Protein AF-A0A0E3PSA4-F1 (afdb_monomer_lite)

Foldseek 3Di:
DADVVVVCVPPVNVVVLVVCVVVVNVVVVVVVVVVVVVCVVLVQGVVLLQVLLVQLLVQLVVQCPDPDVVSNVCSLVRSLVVQLVVLQVVLVVQCPPPPHHRDPNSSVNSNNSNVVNSVVVVVVVVVVVVVVVVVPVVPDPPD

Sequence (143 aa):
MGDLKHLLKMGLGYPLKNALLANDLSSVVDFLLASLHTVQDASIDPGHVGIYFGLGILLYLVFLSSKNPALVRYSAICAVFIGTAYGILNEIFQTFLPYRTASVADAVSNLIGLVLAQICVIFFVLTLKAIIDKKKRTEGPAD

Secondary structure (DSSP, 8-state):
---HHHHHHSTTHHHHHHHHHTTT-HHHHHHHHHHHHHHHHTT--HHHHHHHHHHHHHHHHHHHT-S-HHHHHTHHHHHHHHHHHHHHHHHHHHTTSTT----HHHHHHHHHHHHHHHHHHHHHHHHHHHHHHHHHHHH----

pLDDT: mean 83.6, std 12.28, range [38.22, 96.81]

Organism: NCBI:txid1434118

Radius of gyration: 20.1 Å; chains: 1; bounding box: 46×37×65 Å

InterPro domains:
  IPR006976 VanZ-LLP1 [PF04892] (49-124)

Structure (mmCIF, N/CA/C/O backbone):
data_AF-A0A0E3PSA4-F1
#
_entry.id   AF-A0A0E3PSA4-F1
#
loop_
_atom_site.group_PDB
_atom_site.id
_atom_site.type_symbol
_atom_site.label_atom_id
_atom_site.label_alt_id
_atom_site.label_comp_id
_atom_site.label_asym_id
_atom_site.label_entity_id
_atom_site.label_seq_id
_atom_site.pdbx_PDB_ins_code
_atom_site.Cartn_x
_atom_site.Cartn_y
_atom_site.Cartn_z
_atom_site.occupancy
_atom_site.B_iso_or_equiv
_atom_site.auth_seq_id
_atom_site.auth_comp_id
_atom_site.auth_asym_id
_atom_site.auth_atom_id
_atom_site.pdbx_PDB_model_num
ATOM 1 N N . MET A 1 1 ? 16.643 6.981 -10.087 1.00 38.22 1 MET A N 1
ATOM 2 C CA . MET A 1 1 ? 15.752 7.015 -8.911 1.00 38.22 1 MET A CA 1
ATOM 3 C C . MET A 1 1 ? 15.117 5.632 -8.820 1.00 38.22 1 MET A C 1
ATOM 5 O O . MET A 1 1 ? 14.445 5.271 -9.770 1.00 38.22 1 MET A O 1
ATOM 9 N N . GLY A 1 2 ? 15.413 4.835 -7.786 1.00 51.09 2 GLY A N 1
ATOM 10 C CA . GLY A 1 2 ? 14.616 3.640 -7.453 1.00 51.09 2 GLY A CA 1
ATOM 11 C C . GLY A 1 2 ? 14.979 2.274 -8.059 1.00 51.09 2 GLY A C 1
ATOM 12 O O . GLY A 1 2 ? 14.094 1.433 -8.128 1.00 51.09 2 GLY A O 1
ATOM 13 N N . ASP A 1 3 ? 16.223 1.996 -8.468 1.00 53.41 3 ASP A N 1
ATOM 14 C CA . ASP A 1 3 ? 16.569 0.629 -8.898 1.00 53.41 3 ASP A CA 1
ATOM 15 C C . ASP A 1 3 ? 16.714 -0.295 -7.672 1.00 53.41 3 ASP A C 1
ATOM 17 O O . ASP A 1 3 ? 17.597 -0.102 -6.831 1.00 53.41 3 ASP A O 1
ATOM 21 N N . LEU A 1 4 ? 15.853 -1.308 -7.555 1.00 53.97 4 LEU A N 1
ATOM 22 C CA . LEU A 1 4 ? 15.885 -2.330 -6.500 1.00 53.97 4 LEU A CA 1
ATOM 23 C C . LEU A 1 4 ? 17.238 -3.065 -6.464 1.00 53.97 4 LEU A C 1
ATOM 25 O O . LEU A 1 4 ? 17.723 -3.459 -5.400 1.00 53.97 4 LEU A O 1
ATOM 29 N N . LYS A 1 5 ? 17.912 -3.134 -7.620 1.00 54.53 5 LYS A N 1
ATOM 30 C CA . LYS A 1 5 ? 19.285 -3.626 -7.768 1.00 54.53 5 LYS A CA 1
ATOM 31 C C . LYS A 1 5 ? 20.282 -2.818 -6.935 1.00 54.53 5 LYS A C 1
ATOM 33 O O . LYS A 1 5 ? 21.248 -3.381 -6.428 1.00 54.53 5 LYS A O 1
ATOM 38 N N . HIS A 1 6 ? 20.039 -1.519 -6.750 1.00 56.88 6 HIS A N 1
ATOM 39 C CA . HIS A 1 6 ? 20.846 -0.634 -5.911 1.00 56.88 6 HIS A CA 1
ATOM 40 C C . HIS A 1 6 ? 20.564 -0.837 -4.416 1.00 56.88 6 HIS A C 1
ATOM 42 O O . HIS A 1 6 ? 21.496 -0.753 -3.625 1.00 56.88 6 HIS A O 1
ATOM 48 N N . LEU A 1 7 ? 19.326 -1.162 -4.015 1.00 53.25 7 LEU A N 1
ATOM 49 C CA . LEU A 1 7 ? 18.986 -1.503 -2.622 1.00 53.25 7 LEU A CA 1
ATOM 50 C C . LEU A 1 7 ? 19.609 -2.835 -2.181 1.00 53.25 7 LEU A C 1
ATOM 52 O O . LEU A 1 7 ? 20.143 -2.924 -1.080 1.00 53.25 7 LEU A O 1
ATOM 56 N N . LEU A 1 8 ? 19.624 -3.838 -3.063 1.00 55.59 8 LEU A N 1
ATOM 57 C CA . LEU A 1 8 ? 20.299 -5.122 -2.827 1.00 55.59 8 LEU A CA 1
ATOM 58 C C . LEU A 1 8 ? 21.828 -4.994 -2.779 1.00 55.59 8 LEU A C 1
ATOM 60 O O . LEU A 1 8 ? 22.489 -5.723 -2.042 1.00 55.59 8 LEU A O 1
ATOM 64 N N . LYS A 1 9 ? 22.387 -4.047 -3.543 1.00 53.44 9 LYS A N 1
ATOM 65 C CA . LYS A 1 9 ? 23.812 -3.684 -3.497 1.00 53.44 9 LYS A CA 1
ATOM 66 C C . LYS A 1 9 ? 24.175 -2.755 -2.338 1.00 53.44 9 LYS A C 1
ATOM 68 O O . LYS A 1 9 ? 25.360 -2.607 -2.049 1.00 53.44 9 LYS A O 1
ATOM 73 N N . MET A 1 10 ? 23.196 -2.104 -1.712 1.00 57.72 10 MET A N 1
ATOM 74 C CA . MET A 1 10 ? 23.428 -1.217 -0.579 1.00 57.72 10 MET A CA 1
ATOM 75 C C . MET A 1 10 ? 23.887 -2.052 0.619 1.00 57.72 10 MET A C 1
ATOM 77 O O . MET A 1 10 ? 23.511 -3.217 0.752 1.00 57.72 10 MET A O 1
ATOM 81 N N . GLY A 1 11 ? 24.705 -1.460 1.492 1.00 59.12 11 GLY A N 1
ATOM 82 C CA . GLY A 1 11 ? 25.459 -2.152 2.548 1.00 59.12 11 GLY A CA 1
ATOM 83 C C . GLY A 1 11 ? 24.662 -3.013 3.539 1.00 59.12 11 GLY A C 1
ATOM 84 O O . GLY A 1 11 ? 25.283 -3.645 4.378 1.00 59.12 11 GLY A O 1
ATOM 85 N N . LEU A 1 12 ? 23.328 -3.075 3.444 1.00 63.66 12 LEU A N 1
ATOM 86 C CA . LEU A 1 12 ? 22.449 -3.933 4.242 1.00 63.66 12 LEU A CA 1
ATOM 87 C C . LEU A 1 12 ? 22.162 -5.307 3.596 1.00 63.66 12 LEU A C 1
ATOM 89 O O . LEU A 1 12 ? 21.936 -6.279 4.314 1.00 63.66 12 LEU A O 1
ATOM 93 N N . GLY A 1 13 ? 22.189 -5.414 2.260 1.00 68.69 13 GLY A N 1
ATOM 94 C CA . GLY A 1 13 ? 21.779 -6.627 1.536 1.00 68.69 13 GLY A CA 1
ATOM 95 C C . GLY A 1 13 ? 22.711 -7.820 1.760 1.00 68.69 13 GLY A C 1
ATOM 96 O O . GLY A 1 13 ? 22.254 -8.929 2.040 1.00 68.69 13 GLY A O 1
ATOM 97 N N . TYR A 1 14 ? 24.026 -7.587 1.712 1.00 72.25 14 TYR A N 1
ATOM 98 C CA . TYR A 1 14 ? 25.027 -8.627 1.972 1.00 72.25 14 TYR A CA 1
ATOM 99 C C . TYR A 1 14 ? 25.051 -9.087 3.439 1.00 72.25 14 TYR A C 1
ATOM 101 O O . TYR A 1 14 ? 25.011 -10.298 3.659 1.00 72.25 14 TYR A O 1
ATOM 109 N N . PRO A 1 15 ? 25.050 -8.193 4.452 1.00 79.19 15 PRO A N 1
ATOM 110 C CA . PRO A 1 15 ? 24.953 -8.610 5.850 1.00 79.19 15 PRO A CA 1
ATOM 111 C C . PRO A 1 15 ? 23.684 -9.396 6.158 1.00 79.19 15 PRO A C 1
ATOM 113 O O . PRO A 1 15 ? 23.758 -10.400 6.858 1.00 79.19 15 PRO A O 1
ATOM 116 N N . LEU A 1 16 ? 22.535 -8.986 5.611 1.00 75.12 16 LEU A N 1
ATOM 117 C CA . LEU A 1 16 ? 21.269 -9.674 5.845 1.00 75.12 16 LEU A CA 1
ATOM 118 C C . LEU A 1 16 ? 21.258 -11.068 5.207 1.00 75.12 16 LEU A C 1
ATOM 120 O O . LEU A 1 16 ? 20.897 -12.038 5.870 1.00 75.12 16 LEU A O 1
ATOM 124 N N . LYS A 1 17 ? 21.717 -11.191 3.953 1.00 76.25 17 LYS A N 1
ATOM 125 C CA . LYS A 1 17 ? 21.876 -12.491 3.284 1.00 76.25 17 LYS A CA 1
ATOM 126 C C . LYS A 1 17 ? 22.802 -13.409 4.083 1.00 76.25 17 LYS A C 1
ATOM 128 O O . LYS A 1 17 ? 22.460 -14.563 4.320 1.00 76.25 17 LYS A O 1
ATOM 133 N N . ASN A 1 18 ? 23.948 -12.894 4.522 1.00 79.62 18 ASN A N 1
ATOM 134 C CA . ASN A 1 18 ? 24.925 -13.675 5.275 1.00 79.62 18 ASN A CA 1
ATOM 135 C C . ASN A 1 18 ? 24.392 -14.080 6.656 1.00 79.62 18 ASN A C 1
ATOM 137 O O . ASN A 1 18 ? 24.608 -15.213 7.067 1.00 79.62 18 ASN A O 1
ATOM 141 N N . ALA A 1 19 ? 23.655 -13.204 7.346 1.00 81.56 19 ALA A N 1
ATOM 142 C CA . ALA A 1 19 ? 23.015 -13.521 8.621 1.00 81.56 19 ALA A CA 1
ATOM 143 C C . ALA A 1 19 ? 21.930 -14.600 8.475 1.00 81.56 19 ALA A C 1
ATOM 145 O O . ALA A 1 19 ? 21.834 -15.487 9.318 1.00 81.56 19 ALA A O 1
ATOM 146 N N . LEU A 1 20 ? 21.134 -14.561 7.403 1.00 78.81 20 LEU A N 1
ATOM 147 C CA . LEU A 1 20 ? 20.114 -15.579 7.131 1.00 78.81 20 LEU A CA 1
ATOM 148 C C . LEU A 1 20 ? 20.744 -16.934 6.782 1.00 78.81 20 LEU A C 1
ATOM 150 O O . LEU A 1 20 ? 20.327 -17.958 7.319 1.00 78.81 20 LEU A O 1
ATOM 154 N N . LEU A 1 21 ? 21.785 -16.945 5.945 1.00 80.88 21 LEU A N 1
ATOM 155 C CA . LEU A 1 21 ? 22.523 -18.168 5.611 1.00 80.88 21 LEU A CA 1
ATOM 156 C C . LEU A 1 21 ? 23.254 -18.757 6.824 1.00 80.88 21 LEU A C 1
ATOM 158 O O . LEU A 1 21 ? 23.285 -19.971 6.976 1.00 80.88 21 LEU A O 1
ATOM 162 N N . ALA A 1 22 ? 23.776 -17.915 7.719 1.00 82.88 22 ALA A N 1
ATOM 163 C CA . ALA A 1 22 ? 24.405 -18.355 8.965 1.00 82.88 22 ALA A CA 1
ATOM 164 C C . ALA A 1 22 ? 23.423 -19.005 9.962 1.00 82.88 22 ALA A C 1
ATOM 166 O O . ALA A 1 22 ? 23.869 -19.632 10.917 1.00 82.88 22 ALA A O 1
ATOM 167 N N . ASN A 1 23 ? 22.110 -18.861 9.751 1.00 84.69 23 ASN A N 1
ATOM 168 C CA . ASN A 1 23 ? 21.055 -19.499 10.546 1.00 84.69 23 ASN A CA 1
ATOM 169 C C . ASN A 1 23 ? 20.360 -20.655 9.789 1.00 84.69 23 ASN A C 1
ATOM 171 O O . ASN A 1 23 ? 19.228 -20.997 10.121 1.00 84.69 23 ASN A O 1
ATOM 175 N N . ASP A 1 24 ? 20.989 -21.217 8.746 1.00 85.50 24 ASP A N 1
ATOM 176 C CA . ASP A 1 24 ? 20.435 -22.280 7.882 1.00 85.50 24 ASP A CA 1
ATOM 177 C C . ASP A 1 24 ? 19.099 -21.926 7.191 1.00 85.50 24 ASP A C 1
ATOM 179 O O . ASP A 1 24 ? 18.362 -22.786 6.705 1.00 85.50 24 ASP A O 1
ATOM 183 N N . LEU A 1 25 ? 18.787 -20.633 7.048 1.00 84.19 25 LEU A N 1
ATOM 184 C CA . LEU A 1 25 ? 17.558 -20.154 6.406 1.00 84.19 25 LEU A CA 1
ATOM 185 C C . LEU A 1 25 ? 17.696 -20.030 4.878 1.00 84.19 25 LEU A C 1
ATOM 187 O O . LEU A 1 25 ? 17.135 -19.111 4.276 1.00 84.19 25 LEU A O 1
ATOM 191 N N . SER A 1 26 ? 18.415 -20.951 4.223 1.00 81.19 26 SER A N 1
ATOM 192 C CA . SER A 1 26 ? 18.633 -20.911 2.763 1.00 81.19 26 SER A CA 1
ATOM 193 C C . SER A 1 26 ? 17.316 -20.861 1.990 1.00 81.19 26 SER A C 1
ATOM 195 O O . SER A 1 26 ? 17.166 -20.048 1.087 1.00 81.19 26 SER A O 1
ATOM 197 N N . SER A 1 27 ? 16.311 -21.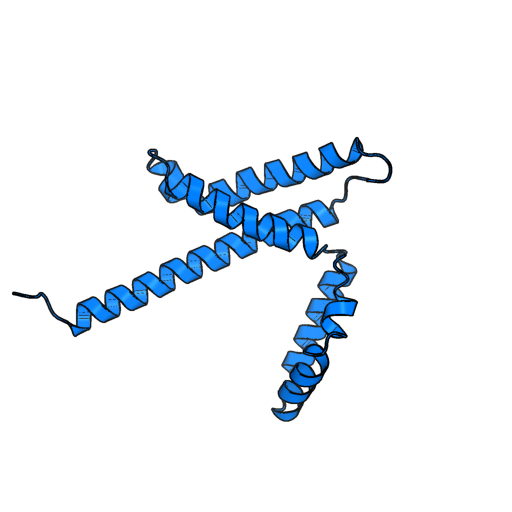634 2.418 1.00 80.75 27 SER A N 1
ATOM 198 C CA . SER A 1 27 ? 14.987 -21.624 1.784 1.00 80.75 27 SER A CA 1
ATOM 199 C C . SER A 1 27 ? 14.294 -20.259 1.865 1.00 80.75 27 SER A C 1
ATOM 201 O O . SER A 1 27 ? 13.552 -19.904 0.952 1.00 80.75 27 SER A O 1
ATOM 203 N N . VAL A 1 28 ? 14.521 -19.489 2.935 1.00 80.88 28 VAL A N 1
ATOM 204 C CA . VAL A 1 28 ? 13.971 -18.132 3.071 1.00 80.88 28 VAL A CA 1
ATOM 205 C C . VAL A 1 28 ? 14.705 -17.183 2.133 1.00 80.88 28 VAL A C 1
ATOM 207 O O . VAL A 1 28 ? 14.073 -16.360 1.480 1.00 80.88 28 VAL A O 1
ATOM 210 N N . VAL A 1 29 ? 16.028 -17.315 2.024 1.00 79.81 29 VAL A N 1
ATOM 211 C CA . VAL A 1 29 ? 16.836 -16.525 1.086 1.00 79.81 29 VAL A CA 1
ATOM 212 C C . VAL A 1 29 ? 16.406 -16.792 -0.357 1.00 79.81 29 VAL A C 1
ATOM 214 O O . VAL A 1 29 ? 16.171 -15.837 -1.095 1.00 79.81 29 VAL A O 1
ATOM 217 N N . ASP A 1 30 ? 16.230 -18.055 -0.742 1.00 81.06 30 ASP A N 1
ATOM 218 C CA . ASP A 1 30 ? 15.786 -18.438 -2.086 1.00 81.06 30 ASP A CA 1
ATOM 219 C C . ASP A 1 30 ? 14.368 -17.940 -2.375 1.00 81.06 30 ASP A C 1
ATOM 221 O O . ASP A 1 30 ? 14.113 -17.386 -3.442 1.00 81.06 30 ASP A O 1
ATOM 225 N N . PHE A 1 31 ? 13.458 -18.043 -1.401 1.00 83.94 31 PHE A N 1
ATOM 226 C CA . PHE A 1 31 ? 12.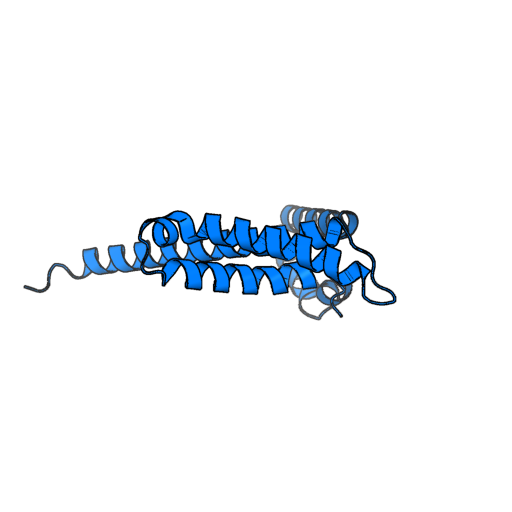112 -17.480 -1.509 1.00 83.94 31 PHE A CA 1
ATOM 227 C C . PHE A 1 31 ? 12.130 -15.955 -1.700 1.00 83.94 31 PHE A C 1
ATOM 229 O O . PHE A 1 31 ? 11.413 -15.428 -2.554 1.00 83.94 31 PHE A O 1
ATOM 236 N N . LEU A 1 32 ? 12.956 -15.234 -0.934 1.00 80.00 32 LEU A N 1
ATOM 237 C CA . LEU A 1 32 ? 13.092 -13.780 -1.048 1.00 80.00 32 LEU A CA 1
ATOM 238 C C . LEU A 1 32 ? 13.682 -13.379 -2.403 1.00 80.00 32 LEU A C 1
ATOM 240 O O . LEU A 1 32 ? 13.179 -12.450 -3.031 1.00 80.00 32 LEU A O 1
ATOM 244 N N . LEU A 1 33 ? 14.707 -14.092 -2.877 1.00 77.56 33 LEU A N 1
ATOM 245 C CA . LEU A 1 33 ? 15.299 -13.863 -4.195 1.00 77.56 33 LEU A CA 1
ATOM 246 C C . LEU A 1 33 ? 14.299 -14.158 -5.316 1.00 77.56 33 LEU A C 1
ATOM 248 O O . LEU A 1 33 ? 14.154 -13.339 -6.218 1.00 77.56 33 LEU A O 1
ATOM 252 N N . ALA A 1 34 ? 13.567 -15.271 -5.244 1.00 78.00 34 ALA A N 1
ATOM 253 C CA . ALA A 1 34 ? 12.542 -15.627 -6.223 1.00 78.00 34 ALA A CA 1
ATOM 254 C C . ALA A 1 34 ? 11.403 -14.597 -6.261 1.00 78.00 34 ALA A C 1
ATOM 256 O O . ALA A 1 34 ? 10.976 -14.176 -7.337 1.00 78.00 34 ALA A O 1
ATOM 257 N N . SER A 1 35 ? 10.954 -14.133 -5.093 1.00 73.75 35 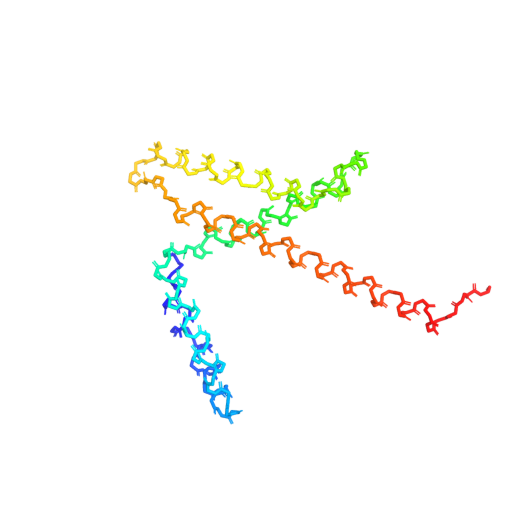SER A N 1
ATOM 258 C CA . SER A 1 35 ? 9.953 -13.066 -4.984 1.00 73.75 35 SER A CA 1
ATOM 259 C C . SER A 1 35 ? 10.456 -11.777 -5.629 1.00 73.75 35 SER A C 1
ATOM 261 O O . SER A 1 35 ? 9.732 -11.126 -6.376 1.00 73.75 35 SER A O 1
ATOM 263 N N . LEU A 1 36 ? 11.720 -11.429 -5.390 1.00 72.19 36 LEU A N 1
ATOM 264 C CA . LEU A 1 36 ? 12.327 -10.218 -5.925 1.00 72.19 36 LEU A CA 1
ATOM 265 C C . LEU A 1 36 ? 12.513 -10.278 -7.447 1.00 72.19 36 LEU A C 1
ATOM 267 O O . LEU A 1 36 ? 12.208 -9.307 -8.134 1.00 72.19 36 LEU A O 1
ATOM 271 N N . HIS A 1 37 ? 12.941 -11.427 -7.970 1.00 75.50 37 HIS A N 1
ATOM 272 C CA . HIS A 1 37 ? 12.985 -11.685 -9.407 1.00 75.50 37 HIS A CA 1
ATOM 273 C C . HIS A 1 37 ? 11.597 -11.570 -10.036 1.00 75.50 37 HIS A C 1
ATOM 275 O O . HIS A 1 37 ? 11.442 -10.868 -11.024 1.00 75.50 37 HIS A O 1
ATOM 281 N N . THR A 1 38 ? 10.572 -12.144 -9.406 1.00 75.06 38 THR A N 1
ATOM 282 C CA . THR A 1 38 ? 9.185 -12.055 -9.890 1.00 75.06 38 THR A CA 1
ATOM 283 C C . THR A 1 38 ? 8.689 -10.605 -9.946 1.00 75.06 38 THR A C 1
ATOM 285 O O . THR A 1 38 ? 8.061 -10.205 -10.921 1.00 75.06 38 THR A O 1
ATOM 288 N N . VAL A 1 39 ? 8.988 -9.795 -8.924 1.00 71.69 39 VAL A N 1
ATOM 289 C CA . VAL A 1 39 ? 8.645 -8.359 -8.887 1.00 71.69 39 VAL A CA 1
ATOM 290 C C . VAL A 1 39 ? 9.369 -7.591 -9.997 1.00 71.69 39 VAL A C 1
ATOM 292 O O . VAL A 1 39 ? 8.772 -6.722 -10.634 1.00 71.69 39 VAL A O 1
ATOM 295 N N . GLN A 1 40 ? 10.634 -7.929 -10.253 1.00 70.50 40 GLN A N 1
ATOM 296 C CA . GLN A 1 40 ? 11.431 -7.318 -11.312 1.00 70.50 40 GLN A CA 1
ATOM 297 C C . GLN A 1 40 ? 10.938 -7.719 -12.712 1.00 70.50 40 GLN A C 1
ATOM 299 O O . GLN A 1 40 ? 10.818 -6.857 -13.580 1.00 70.50 40 GLN A O 1
ATOM 304 N N . ASP A 1 41 ? 10.592 -8.988 -12.918 1.00 74.75 41 ASP A N 1
ATOM 305 C CA . ASP A 1 41 ? 10.048 -9.499 -14.180 1.00 74.75 41 ASP A CA 1
ATOM 306 C C . ASP A 1 41 ? 8.654 -8.918 -14.462 1.00 74.75 41 ASP A C 1
ATOM 308 O O . ASP A 1 41 ? 8.328 -8.583 -15.601 1.00 74.75 41 ASP A O 1
ATOM 312 N N . ALA A 1 42 ? 7.853 -8.699 -13.416 1.00 72.25 42 ALA A N 1
ATOM 313 C CA . ALA A 1 42 ? 6.563 -8.017 -13.498 1.00 72.25 42 ALA A CA 1
ATOM 314 C C . ALA A 1 42 ? 6.678 -6.493 -13.721 1.00 72.25 42 ALA A C 1
ATOM 316 O O . ALA A 1 42 ? 5.653 -5.818 -13.813 1.00 72.25 42 ALA A O 1
ATOM 317 N N . SER A 1 43 ? 7.901 -5.948 -13.828 1.00 78.75 43 SER A N 1
ATOM 318 C CA . SER A 1 43 ? 8.175 -4.516 -14.027 1.00 78.75 43 SER A CA 1
ATOM 319 C C . SER A 1 43 ? 7.510 -3.615 -12.978 1.00 78.75 43 SER A C 1
ATOM 321 O O . SER A 1 43 ? 7.085 -2.504 -13.284 1.00 78.75 43 SER A O 1
ATOM 323 N N . ILE A 1 44 ? 7.403 -4.097 -11.736 1.00 79.75 44 ILE A N 1
ATOM 324 C CA . ILE A 1 44 ? 6.810 -3.333 -10.636 1.00 79.75 44 ILE A CA 1
ATOM 325 C C . ILE A 1 44 ? 7.767 -2.216 -10.226 1.00 79.75 44 ILE A C 1
ATOM 327 O O . ILE A 1 44 ? 8.900 -2.483 -9.820 1.00 79.75 44 ILE A O 1
ATOM 331 N N . ASP A 1 45 ? 7.298 -0.971 -10.286 1.00 82.94 45 ASP A N 1
ATOM 332 C CA . ASP A 1 45 ? 8.091 0.196 -9.917 1.00 82.94 45 ASP A CA 1
ATOM 333 C C . ASP A 1 45 ? 7.984 0.482 -8.407 1.00 82.94 45 ASP A C 1
ATOM 335 O O . ASP A 1 45 ? 6.909 0.847 -7.910 1.00 82.94 45 ASP A O 1
ATOM 339 N N . PRO A 1 46 ? 9.089 0.384 -7.643 1.00 80.50 46 PRO A N 1
ATOM 340 C CA . PRO A 1 46 ? 9.067 0.627 -6.202 1.00 80.50 46 PRO A CA 1
ATOM 341 C C . PRO A 1 46 ? 8.661 2.062 -5.835 1.00 80.50 46 PRO A C 1
ATOM 343 O O . PRO A 1 46 ? 8.146 2.293 -4.739 1.00 80.50 46 PRO A O 1
ATOM 346 N N . GLY A 1 47 ? 8.893 3.030 -6.731 1.00 84.19 47 GLY A N 1
ATOM 347 C CA . GLY A 1 47 ? 8.503 4.425 -6.536 1.00 84.19 47 GLY A CA 1
ATOM 348 C C . GLY A 1 47 ? 6.986 4.593 -6.503 1.00 84.19 47 GLY A C 1
ATOM 349 O O . GLY A 1 47 ? 6.448 5.150 -5.544 1.00 84.19 47 GLY A O 1
ATOM 350 N N . HIS A 1 48 ? 6.299 4.048 -7.506 1.00 87.19 48 HIS A N 1
ATOM 351 C CA . HIS A 1 48 ? 4.839 4.008 -7.577 1.00 87.19 48 HIS A CA 1
ATOM 352 C C . HIS A 1 48 ? 4.235 3.280 -6.371 1.00 87.19 48 HIS A C 1
ATOM 354 O O . HIS A 1 48 ? 3.350 3.828 -5.712 1.00 87.19 48 HIS A O 1
ATOM 360 N N . VAL A 1 49 ? 4.785 2.117 -5.991 1.00 89.69 49 VAL A N 1
ATOM 361 C CA . VAL A 1 49 ? 4.361 1.395 -4.777 1.00 89.69 49 VAL A CA 1
ATOM 362 C C . VAL A 1 49 ? 4.481 2.283 -3.534 1.00 89.69 49 VAL A C 1
ATOM 364 O O . VAL A 1 49 ? 3.527 2.394 -2.766 1.00 89.69 49 VAL A O 1
ATOM 367 N N . GLY A 1 50 ? 5.626 2.938 -3.326 1.00 90.38 50 GLY A N 1
ATOM 368 C CA . GLY A 1 50 ? 5.872 3.756 -2.135 1.00 90.38 50 GLY A CA 1
ATOM 369 C C . GLY A 1 50 ? 4.978 4.997 -2.044 1.00 90.38 50 GLY A C 1
ATOM 370 O O . GLY A 1 50 ? 4.423 5.288 -0.982 1.00 90.38 50 GLY A O 1
ATOM 371 N N . ILE A 1 51 ? 4.793 5.713 -3.156 1.00 92.69 51 ILE A N 1
ATOM 372 C CA . ILE A 1 51 ? 3.934 6.906 -3.202 1.00 92.69 51 ILE A CA 1
ATOM 373 C C . ILE A 1 51 ? 2.476 6.520 -2.943 1.00 92.69 51 ILE A C 1
ATOM 375 O O . ILE A 1 51 ? 1.808 7.145 -2.116 1.00 92.69 51 ILE A O 1
ATOM 379 N N . TYR A 1 52 ? 1.989 5.461 -3.594 1.00 95.06 52 TYR A N 1
ATOM 380 C CA . TYR A 1 52 ? 0.610 5.010 -3.418 1.00 95.06 52 TYR A CA 1
ATOM 381 C C . TYR A 1 52 ? 0.368 4.327 -2.074 1.00 95.06 52 TYR A C 1
ATOM 383 O O . TYR A 1 52 ? -0.749 4.378 -1.563 1.00 95.06 52 TYR A O 1
ATOM 391 N N . PHE A 1 53 ? 1.405 3.771 -1.448 1.00 95.88 53 PHE A N 1
ATOM 392 C CA . PHE A 1 53 ? 1.344 3.336 -0.057 1.00 95.88 53 PHE A CA 1
ATOM 393 C C . PHE A 1 53 ? 1.070 4.517 0.883 1.00 95.88 53 PHE A C 1
ATOM 395 O O . PHE A 1 53 ? 0.118 4.484 1.665 1.00 95.88 53 PHE A O 1
ATOM 402 N N . GLY A 1 54 ? 1.839 5.604 0.761 1.00 95.12 54 GLY A N 1
ATOM 403 C CA . GLY A 1 54 ? 1.595 6.829 1.528 1.00 95.12 54 GLY A CA 1
ATOM 404 C C . GLY A 1 54 ? 0.199 7.405 1.269 1.00 95.12 54 GLY A C 1
ATOM 405 O O . GLY A 1 54 ? -0.548 7.674 2.212 1.00 95.12 54 GLY A O 1
ATOM 406 N N . LEU A 1 55 ? -0.193 7.515 -0.005 1.00 96.62 55 LEU A N 1
ATOM 407 C CA . LEU A 1 55 ? -1.530 7.965 -0.399 1.00 96.62 55 LEU A CA 1
ATOM 408 C C . LEU A 1 55 ? -2.635 7.088 0.209 1.00 96.62 55 LEU A C 1
ATOM 410 O O . LEU A 1 55 ? -3.625 7.614 0.710 1.00 96.62 55 LEU A O 1
ATOM 414 N N . GLY A 1 56 ? -2.463 5.765 0.208 1.00 96.25 56 GLY A N 1
ATOM 415 C CA . GLY A 1 56 ? -3.425 4.818 0.769 1.00 96.25 56 GLY A CA 1
ATOM 416 C C . GLY A 1 56 ? -3.657 5.012 2.267 1.00 96.25 56 GLY A C 1
ATOM 417 O O . GLY A 1 56 ? -4.800 4.919 2.719 1.00 96.25 56 GLY A O 1
ATOM 418 N N . ILE A 1 57 ? -2.606 5.336 3.029 1.00 96.31 57 ILE A N 1
ATOM 419 C CA . ILE A 1 57 ? -2.724 5.685 4.453 1.00 96.31 57 ILE A CA 1
ATOM 420 C C . ILE A 1 57 ? -3.500 6.995 4.614 1.00 96.31 57 ILE A C 1
ATOM 422 O O . ILE A 1 57 ? -4.427 7.068 5.419 1.00 96.31 57 ILE A O 1
ATOM 426 N N . LEU A 1 58 ? -3.154 8.026 3.838 1.00 96.81 58 LEU A N 1
ATOM 427 C CA . LEU A 1 58 ? -3.823 9.327 3.915 1.00 96.81 58 LEU A CA 1
ATOM 428 C C . LEU A 1 58 ? -5.311 9.215 3.565 1.00 96.81 58 LEU A C 1
ATOM 430 O O . LEU A 1 58 ? -6.148 9.743 4.292 1.00 96.81 58 LEU A O 1
ATOM 434 N N . LEU A 1 59 ? -5.651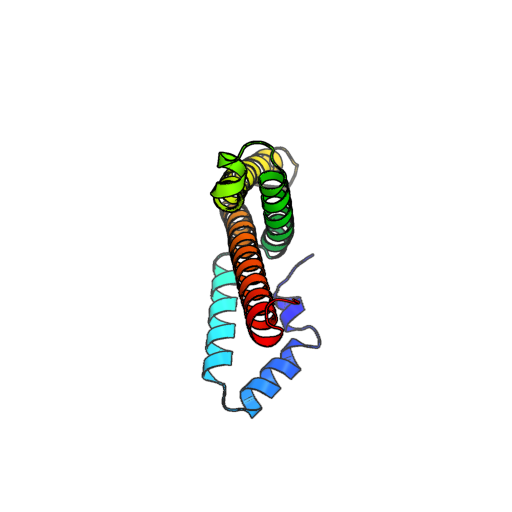 8.490 2.497 1.00 95.69 59 LEU A N 1
ATOM 435 C CA . LEU A 1 59 ? -7.039 8.250 2.105 1.00 95.69 59 LEU A CA 1
ATOM 436 C C . LEU A 1 59 ? -7.811 7.517 3.202 1.00 95.69 59 LEU A C 1
ATOM 438 O O . LEU A 1 59 ? -8.933 7.909 3.518 1.00 95.69 59 LEU A O 1
ATOM 442 N N . TYR A 1 60 ? -7.207 6.504 3.827 1.00 95.38 60 TYR A N 1
ATOM 443 C CA . TYR A 1 60 ? -7.823 5.829 4.966 1.00 95.38 60 TYR A CA 1
ATOM 444 C C . TYR A 1 60 ? -8.133 6.812 6.103 1.00 95.38 60 TYR A C 1
ATOM 446 O O . TYR A 1 60 ? -9.249 6.811 6.619 1.00 95.38 60 TYR A O 1
ATOM 454 N N . LEU A 1 61 ? -7.183 7.681 6.468 1.00 94.12 61 LEU A N 1
ATOM 455 C CA . LEU A 1 61 ? -7.382 8.686 7.520 1.00 94.12 61 LEU A CA 1
ATOM 456 C C . LEU A 1 61 ? -8.482 9.691 7.156 1.00 94.12 61 LEU A C 1
ATOM 458 O O . LEU A 1 61 ? -9.307 10.021 8.004 1.00 94.12 61 LEU A O 1
ATOM 462 N N . VAL A 1 62 ? -8.545 10.126 5.896 1.00 95.19 62 VAL A N 1
ATOM 463 C CA . VAL A 1 62 ? -9.603 11.019 5.402 1.00 95.19 62 VAL A CA 1
ATOM 464 C C . VAL A 1 62 ? -10.983 10.379 5.559 1.00 95.19 62 VAL A C 1
ATOM 466 O O . VAL A 1 62 ? -11.899 11.019 6.080 1.00 95.19 62 VAL A O 1
ATOM 469 N N . PHE A 1 63 ? -11.149 9.116 5.152 1.00 93.69 63 PHE A N 1
ATOM 470 C CA . PHE A 1 63 ? -12.432 8.422 5.299 1.00 93.69 63 PHE A CA 1
ATOM 471 C C . PHE A 1 63 ? -12.774 8.125 6.759 1.00 93.69 63 PHE A C 1
ATOM 473 O O . PHE A 1 63 ? -13.935 8.260 7.150 1.00 93.69 63 PHE A O 1
ATOM 480 N N . LEU A 1 64 ? -11.768 7.824 7.582 1.00 92.38 64 LEU A N 1
ATOM 481 C CA . LEU A 1 64 ? -11.930 7.613 9.016 1.00 92.38 64 LEU A CA 1
ATOM 482 C C . LEU A 1 64 ? -12.382 8.891 9.742 1.00 92.38 64 LEU A C 1
ATOM 484 O O . LEU A 1 64 ? -13.170 8.814 10.680 1.00 92.38 64 LEU A O 1
ATOM 488 N N . SER A 1 65 ? -11.915 10.064 9.309 1.00 91.50 65 SER A N 1
ATOM 489 C CA . SER A 1 65 ? -12.318 11.370 9.852 1.00 91.50 65 SER A CA 1
ATOM 490 C C . SER A 1 65 ? -13.642 11.901 9.283 1.00 91.50 65 SER A C 1
ATOM 492 O O . SER A 1 65 ? -14.057 13.014 9.614 1.00 91.50 65 SER A O 1
ATOM 494 N N . SER A 1 66 ? -14.320 11.138 8.425 1.00 91.81 66 SER A N 1
ATOM 495 C CA . SER A 1 66 ? -15.585 11.559 7.828 1.00 91.81 66 SER A CA 1
ATOM 496 C C . SER A 1 66 ? -16.728 11.585 8.848 1.00 91.81 66 SER A C 1
ATOM 498 O O . SER A 1 66 ? -16.830 10.737 9.730 1.00 91.81 66 SER A O 1
ATOM 500 N N . LYS A 1 67 ? -17.662 12.529 8.678 1.00 90.50 67 LYS A N 1
ATOM 501 C CA . LYS A 1 67 ? -18.907 12.586 9.468 1.00 90.50 67 LYS A CA 1
ATOM 502 C C . LYS A 1 67 ? -19.909 11.494 9.075 1.00 90.50 67 LYS A C 1
ATOM 504 O O . LYS A 1 67 ? -20.874 11.265 9.798 1.00 90.50 67 LYS A O 1
ATOM 509 N N . ASN A 1 68 ? -19.719 10.850 7.921 1.00 91.75 68 ASN A N 1
ATOM 510 C CA . ASN A 1 68 ? -20.619 9.811 7.438 1.00 91.75 68 ASN A CA 1
ATOM 511 C C . ASN A 1 68 ? -20.197 8.434 7.992 1.00 91.75 68 ASN A C 1
ATOM 513 O O . ASN A 1 68 ? -19.132 7.938 7.615 1.00 91.75 68 ASN A O 1
ATOM 517 N N . PRO A 1 69 ? -21.034 7.768 8.810 1.00 88.25 69 PRO A N 1
ATOM 518 C CA . PRO A 1 69 ? -20.684 6.490 9.431 1.00 88.25 69 PRO A CA 1
ATOM 519 C C . PRO A 1 69 ? -20.441 5.362 8.417 1.00 88.25 69 PRO A C 1
ATOM 521 O O . PRO A 1 69 ? -19.673 4.443 8.701 1.00 88.25 69 PRO A O 1
ATOM 524 N N . ALA A 1 70 ? -21.047 5.425 7.226 1.00 89.62 70 ALA A N 1
ATOM 525 C CA . ALA A 1 70 ? -20.792 4.450 6.169 1.00 89.62 70 ALA A CA 1
ATOM 526 C C . ALA A 1 70 ? -19.364 4.584 5.618 1.00 89.62 70 ALA A C 1
ATOM 528 O O . ALA A 1 70 ? -18.671 3.580 5.469 1.00 89.62 70 ALA A O 1
ATOM 529 N N . LEU A 1 71 ? -18.895 5.815 5.384 1.00 88.44 71 LEU A N 1
ATOM 530 C CA . LEU A 1 71 ? -17.530 6.065 4.907 1.00 88.44 71 LEU A CA 1
ATOM 531 C C . LEU A 1 71 ? -16.492 5.639 5.943 1.00 88.44 71 LEU A C 1
ATOM 533 O O . LEU A 1 71 ? -15.511 5.001 5.585 1.00 88.44 71 LEU A O 1
ATOM 537 N N . VAL A 1 72 ? -16.764 5.894 7.224 1.00 90.06 72 VAL A N 1
ATOM 538 C CA . VAL A 1 72 ? -15.908 5.444 8.326 1.00 90.06 72 VAL A CA 1
ATOM 539 C C . VAL A 1 72 ? -15.805 3.915 8.345 1.00 90.06 72 VAL A C 1
ATOM 541 O O . VAL A 1 72 ? -14.702 3.368 8.375 1.00 90.06 72 VAL A O 1
ATOM 544 N N . ARG A 1 73 ? -16.940 3.204 8.262 1.00 89.31 73 ARG A N 1
ATOM 545 C CA . ARG A 1 73 ? -16.977 1.731 8.280 1.00 89.31 73 ARG A CA 1
ATOM 546 C C . ARG A 1 73 ? -16.247 1.104 7.093 1.00 89.31 73 ARG A C 1
ATOM 548 O O . ARG A 1 73 ? -15.606 0.069 7.258 1.00 89.31 73 ARG A O 1
ATOM 555 N N . TYR A 1 74 ? -16.347 1.716 5.917 1.00 92.38 74 TYR A N 1
ATOM 556 C CA . TYR A 1 74 ? -15.754 1.211 4.679 1.00 92.38 74 TYR A CA 1
ATOM 557 C C . TYR A 1 74 ? -14.471 1.954 4.278 1.00 92.38 74 TYR A C 1
ATOM 559 O O . TYR A 1 74 ? -14.056 1.856 3.127 1.00 92.38 74 TYR A O 1
ATOM 567 N N . SER A 1 75 ? -13.802 2.632 5.223 1.00 91.44 75 SER A N 1
ATOM 568 C CA . SER A 1 75 ? -12.644 3.506 4.957 1.00 91.44 75 SER A CA 1
ATOM 569 C C . SER A 1 75 ? -11.567 2.845 4.100 1.00 91.44 75 SER A C 1
ATOM 571 O O . SER A 1 75 ? -11.109 3.441 3.130 1.00 91.44 75 SER A O 1
ATOM 573 N N . ALA A 1 76 ? -11.201 1.597 4.407 1.00 91.50 76 ALA A N 1
ATOM 574 C CA . ALA A 1 76 ? -10.179 0.868 3.656 1.00 91.50 76 ALA A CA 1
ATOM 575 C C . ALA A 1 76 ? -10.610 0.550 2.215 1.00 91.50 76 ALA A C 1
ATOM 577 O O . ALA A 1 76 ? -9.825 0.698 1.281 1.00 91.50 76 ALA A O 1
ATOM 578 N N . ILE A 1 77 ? -11.873 0.161 2.017 1.00 93.12 77 ILE A N 1
ATOM 579 C CA . ILE A 1 77 ? -12.421 -0.143 0.687 1.00 93.12 77 ILE A CA 1
ATOM 580 C C . ILE A 1 77 ? -12.536 1.142 -0.137 1.00 93.12 77 ILE A C 1
ATOM 582 O O . ILE A 1 77 ? -12.126 1.168 -1.295 1.00 93.12 77 ILE A O 1
ATOM 586 N N . CYS A 1 78 ? -13.031 2.225 0.467 1.00 93.62 78 CYS A N 1
ATOM 587 C CA . CYS A 1 78 ? -13.102 3.535 -0.171 1.00 93.62 78 CYS A CA 1
ATOM 588 C C . CYS A 1 78 ? -11.708 4.063 -0.540 1.00 93.62 78 CYS A C 1
ATOM 590 O O . CYS A 1 78 ? -11.535 4.587 -1.639 1.00 93.62 78 CYS A O 1
ATOM 592 N N . ALA A 1 79 ? -10.710 3.882 0.332 1.00 94.19 79 ALA A N 1
ATOM 593 C CA . ALA A 1 79 ? -9.328 4.276 0.075 1.00 94.19 79 ALA A CA 1
ATOM 594 C C . ALA A 1 79 ? -8.726 3.531 -1.120 1.00 94.19 79 ALA A C 1
ATOM 596 O O . ALA A 1 79 ? -8.129 4.166 -1.986 1.00 94.19 79 ALA A O 1
ATOM 597 N N . VAL A 1 80 ? -8.929 2.212 -1.211 1.00 95.31 80 VAL A N 1
ATOM 598 C CA . VAL A 1 80 ? -8.478 1.434 -2.375 1.00 95.31 80 VAL A CA 1
ATOM 599 C C . VAL A 1 80 ? -9.214 1.883 -3.629 1.00 95.31 80 VAL A C 1
ATOM 601 O O . VAL A 1 80 ? -8.567 2.201 -4.615 1.00 95.31 80 VAL A O 1
ATOM 604 N N . PHE A 1 81 ? -10.543 1.986 -3.597 1.00 95.50 81 PHE A N 1
ATOM 605 C CA . PHE A 1 81 ? -11.326 2.332 -4.784 1.00 95.50 81 PHE A CA 1
ATOM 606 C C . PHE A 1 81 ? -10.954 3.708 -5.356 1.00 95.50 81 PHE A C 1
ATOM 608 O O . PHE A 1 81 ? -10.651 3.833 -6.543 1.00 95.50 81 PHE A O 1
ATOM 615 N N . ILE A 1 82 ? -10.921 4.738 -4.505 1.00 95.69 82 ILE A N 1
ATOM 616 C CA . ILE A 1 82 ? -10.554 6.098 -4.916 1.00 95.69 82 ILE A CA 1
ATOM 617 C C . ILE A 1 82 ? -9.078 6.178 -5.296 1.00 95.69 82 ILE A C 1
ATOM 619 O O . ILE A 1 82 ? -8.744 6.799 -6.303 1.00 95.69 82 ILE A O 1
ATOM 623 N N . GLY A 1 83 ? -8.199 5.516 -4.543 1.00 95.19 83 GLY A N 1
ATOM 624 C CA . GLY A 1 83 ? -6.777 5.460 -4.858 1.00 95.19 83 GLY A CA 1
ATOM 625 C C . GLY A 1 83 ? -6.507 4.795 -6.207 1.00 95.19 83 GLY A C 1
ATOM 626 O O . GLY A 1 83 ? -5.690 5.293 -6.973 1.00 95.19 83 GLY A O 1
ATOM 627 N N . THR A 1 84 ? -7.202 3.704 -6.538 1.00 94.38 84 THR A N 1
ATOM 628 C CA . THR A 1 84 ? -7.047 3.006 -7.820 1.00 94.38 84 THR A CA 1
ATOM 629 C C . THR A 1 84 ? -7.581 3.847 -8.970 1.00 94.38 84 THR A C 1
ATOM 631 O O . THR A 1 84 ? -6.906 3.964 -9.989 1.00 94.38 84 THR A O 1
ATOM 634 N N . ALA A 1 85 ? -8.745 4.485 -8.806 1.00 95.12 85 ALA A N 1
ATOM 635 C CA . ALA A 1 85 ? -9.271 5.412 -9.806 1.00 95.12 85 ALA A CA 1
ATOM 636 C C . ALA A 1 85 ? -8.291 6.570 -10.064 1.00 95.12 85 ALA A C 1
ATOM 638 O O . ALA A 1 85 ? -8.016 6.902 -11.216 1.00 95.12 85 ALA A O 1
ATOM 639 N N . TYR A 1 86 ? -7.706 7.127 -8.999 1.00 94.06 86 TYR A N 1
ATOM 640 C CA . TYR A 1 86 ? -6.664 8.145 -9.099 1.00 94.06 86 TYR A CA 1
ATOM 641 C C . TYR A 1 86 ? -5.391 7.612 -9.774 1.00 94.06 86 TYR A C 1
ATOM 643 O O . TYR A 1 86 ? -4.829 8.292 -10.623 1.00 94.06 86 TYR A O 1
ATOM 651 N N . GLY A 1 87 ? -4.984 6.376 -9.471 1.00 92.19 87 GLY A N 1
ATOM 652 C CA . GLY A 1 87 ? -3.865 5.671 -10.105 1.00 92.19 87 GLY A CA 1
ATOM 653 C C . GLY A 1 87 ? -4.005 5.528 -11.610 1.00 92.19 87 GLY A C 1
ATOM 654 O O . GLY A 1 87 ? -3.100 5.890 -12.354 1.00 92.19 87 GLY A O 1
ATOM 655 N N . ILE A 1 88 ? -5.165 5.054 -12.058 1.00 91.06 88 ILE A N 1
ATOM 656 C CA . ILE A 1 88 ? -5.480 4.928 -13.484 1.00 91.06 88 ILE A CA 1
ATOM 657 C C . ILE A 1 88 ? -5.477 6.309 -14.142 1.00 91.06 88 ILE A C 1
ATOM 659 O O . ILE A 1 88 ? -4.896 6.493 -15.210 1.00 91.06 88 ILE A O 1
ATOM 663 N N . LEU A 1 89 ? -6.098 7.294 -13.491 1.00 92.50 89 LEU A N 1
ATOM 664 C CA . LEU A 1 89 ? -6.153 8.653 -14.007 1.00 92.50 89 LEU A CA 1
ATOM 665 C C . LEU A 1 89 ? -4.756 9.284 -14.105 1.00 92.50 89 LEU A C 1
ATOM 667 O O . LEU A 1 89 ? -4.469 9.963 -15.085 1.00 92.50 89 LEU A O 1
ATOM 671 N N . ASN A 1 90 ? -3.872 9.022 -13.142 1.00 90.06 90 ASN A N 1
ATOM 672 C CA . ASN A 1 90 ? -2.485 9.476 -13.157 1.00 90.06 90 ASN A CA 1
ATOM 673 C C . ASN A 1 90 ? -1.711 8.898 -14.349 1.00 90.06 90 ASN A C 1
ATOM 675 O O . ASN A 1 90 ? -1.015 9.646 -15.026 1.00 90.06 90 ASN A O 1
ATOM 679 N N . GLU A 1 91 ? -1.876 7.609 -14.657 1.00 89.38 91 GLU A N 1
ATOM 680 C CA . GLU A 1 91 ? -1.265 6.994 -15.846 1.00 89.38 91 GLU A CA 1
ATOM 681 C C . GLU A 1 91 ? -1.792 7.606 -17.148 1.00 89.38 91 GLU A C 1
ATOM 683 O O . GLU A 1 91 ? -1.016 7.911 -18.054 1.00 89.38 91 GLU A O 1
ATOM 688 N N . ILE A 1 92 ? -3.102 7.865 -17.229 1.00 89.81 92 ILE A N 1
ATOM 689 C CA . ILE A 1 92 ? -3.695 8.576 -18.370 1.00 89.81 92 ILE A CA 1
ATOM 690 C C . ILE A 1 92 ? -3.098 9.983 -18.475 1.00 89.81 92 ILE A C 1
ATOM 692 O O . ILE A 1 92 ? -2.695 10.394 -19.561 1.00 89.81 92 ILE A O 1
ATOM 696 N N . PHE A 1 93 ? -2.971 10.713 -17.365 1.00 88.12 93 PHE A N 1
ATOM 697 C CA . PHE A 1 93 ? -2.369 12.045 -17.363 1.00 88.12 93 PHE A CA 1
ATOM 698 C C . PHE A 1 93 ? -0.902 12.038 -17.796 1.00 88.12 93 PHE A C 1
ATOM 700 O O . PHE A 1 93 ? -0.467 12.950 -18.501 1.00 88.12 93 PHE A O 1
ATOM 707 N N . GLN A 1 94 ? -0.148 11.001 -17.433 1.00 84.56 94 GLN A N 1
ATOM 708 C CA . GLN A 1 94 ? 1.243 10.853 -17.852 1.00 84.56 94 GLN A CA 1
ATOM 709 C C . GLN A 1 94 ? 1.398 10.714 -19.372 1.00 84.56 94 GLN A C 1
ATOM 711 O O . GLN A 1 94 ? 2.437 11.111 -19.888 1.00 84.56 94 GLN A O 1
ATOM 716 N N . THR A 1 95 ? 0.377 10.250 -20.106 1.00 86.50 95 THR A N 1
ATOM 717 C CA . THR A 1 95 ? 0.425 10.203 -21.585 1.00 86.50 95 THR A CA 1
ATOM 718 C C . THR A 1 95 ? 0.514 11.580 -22.240 1.00 86.50 95 THR A C 1
ATOM 720 O O . THR A 1 95 ? 0.979 11.692 -23.371 1.00 86.50 95 THR A O 1
ATOM 723 N N . PHE A 1 96 ? 0.099 12.636 -21.536 1.00 87.69 96 PHE A N 1
ATOM 724 C CA . PHE A 1 96 ? 0.207 14.010 -22.025 1.00 87.69 96 PHE A CA 1
ATOM 725 C C . PHE A 1 96 ? 1.579 14.636 -21.740 1.00 87.69 96 PHE A C 1
ATOM 727 O O . PHE A 1 96 ? 1.854 15.739 -22.212 1.00 87.69 96 PHE A O 1
ATOM 734 N N . LEU A 1 97 ? 2.445 13.963 -20.972 1.00 86.06 97 LEU A N 1
ATOM 735 C CA . LEU A 1 97 ? 3.799 14.430 -20.694 1.00 86.06 97 LEU A CA 1
ATOM 736 C C . LEU A 1 97 ? 4.772 13.892 -21.755 1.00 86.06 97 LEU A C 1
ATOM 738 O O . LEU A 1 97 ? 4.769 12.695 -22.052 1.00 86.06 97 LEU A O 1
ATOM 742 N N . PRO A 1 98 ? 5.652 14.741 -22.313 1.00 82.12 98 PRO A N 1
ATOM 743 C CA . PRO A 1 98 ? 6.652 14.279 -23.265 1.00 82.12 98 PRO A CA 1
ATOM 744 C C . PRO A 1 98 ? 7.566 13.232 -22.610 1.00 82.12 98 PRO A C 1
ATOM 746 O O . PRO A 1 98 ? 8.008 13.408 -21.475 1.00 82.12 98 PRO A O 1
ATOM 749 N N . TYR A 1 99 ? 7.864 12.156 -23.346 1.00 74.69 99 TYR A N 1
ATOM 750 C CA . TYR A 1 99 ? 8.700 11.018 -22.920 1.00 74.69 99 TYR A CA 1
ATOM 751 C C . TYR A 1 99 ? 8.114 10.109 -21.824 1.00 74.69 99 TYR A C 1
ATOM 753 O O . TYR A 1 99 ? 8.842 9.284 -21.269 1.00 74.69 99 TYR A O 1
ATOM 761 N N . ARG A 1 100 ? 6.811 10.201 -21.533 1.00 75.69 100 ARG A N 1
ATOM 762 C CA . ARG A 1 100 ? 6.099 9.248 -20.670 1.00 75.69 100 ARG A CA 1
ATOM 763 C C . ARG A 1 100 ? 4.972 8.556 -21.432 1.00 75.69 100 ARG A C 1
ATOM 765 O O . ARG A 1 100 ? 4.253 9.168 -22.213 1.00 75.69 100 ARG A O 1
ATOM 772 N N . THR A 1 101 ? 4.832 7.257 -21.199 1.00 76.50 101 THR A N 1
ATOM 773 C CA . THR A 1 101 ? 3.756 6.420 -21.739 1.00 76.50 101 THR A CA 1
ATOM 774 C C . THR A 1 101 ? 3.006 5.790 -20.579 1.00 76.50 101 THR A C 1
ATOM 776 O O . THR A 1 101 ? 3.651 5.357 -19.625 1.00 76.50 101 THR A O 1
ATOM 779 N N . ALA A 1 102 ? 1.679 5.698 -20.675 1.00 79.31 102 ALA A N 1
ATOM 780 C CA . ALA A 1 102 ? 0.890 4.959 -19.695 1.00 79.31 102 ALA A CA 1
ATOM 781 C C . ALA A 1 102 ? 1.379 3.509 -19.626 1.00 79.31 102 ALA A C 1
ATOM 783 O O . ALA A 1 102 ? 1.525 2.851 -20.662 1.00 79.31 102 ALA A O 1
ATOM 784 N N . SER A 1 103 ? 1.611 3.020 -18.411 1.00 84.12 103 SER A N 1
ATOM 785 C CA . SER A 1 103 ? 2.078 1.660 -18.172 1.00 84.12 103 SER A CA 1
ATOM 786 C C . SER A 1 103 ? 1.089 0.914 -17.290 1.00 84.12 103 SER A C 1
ATOM 788 O O . SER A 1 103 ? 0.742 1.340 -16.189 1.00 84.12 103 SER A O 1
ATOM 790 N N . VAL A 1 104 ? 0.654 -0.259 -17.755 1.00 85.19 104 VAL A N 1
ATOM 791 C CA . VAL A 1 104 ? -0.167 -1.158 -16.933 1.00 85.19 104 VAL A CA 1
ATOM 792 C C . VAL A 1 104 ? 0.625 -1.629 -15.707 1.00 85.19 104 VAL A C 1
ATOM 794 O O . VAL A 1 104 ? 0.043 -1.786 -14.638 1.00 85.19 104 VAL A O 1
ATOM 797 N N . ALA A 1 105 ? 1.947 -1.792 -15.823 1.00 85.06 105 ALA A N 1
ATOM 798 C CA . ALA A 1 105 ? 2.803 -2.171 -14.701 1.00 85.06 105 ALA A CA 1
ATOM 799 C C . ALA A 1 105 ? 2.867 -1.071 -13.625 1.00 85.06 105 ALA A C 1
ATOM 801 O O . ALA A 1 105 ? 2.806 -1.377 -12.431 1.00 85.06 105 ALA A O 1
ATOM 802 N N . ASP A 1 106 ? 2.878 0.204 -14.023 1.00 86.81 106 ASP A N 1
ATOM 803 C CA . ASP A 1 106 ? 2.863 1.345 -13.094 1.00 86.81 106 ASP A CA 1
ATOM 804 C C . ASP A 1 106 ? 1.484 1.446 -12.407 1.00 86.81 106 ASP A C 1
ATOM 806 O O . ASP A 1 106 ? 1.400 1.594 -11.186 1.00 86.81 106 ASP A O 1
ATOM 810 N N . ALA A 1 107 ? 0.385 1.214 -13.140 1.00 88.19 107 ALA A N 1
ATOM 811 C CA . ALA A 1 107 ? -0.958 1.109 -12.555 1.00 88.19 107 ALA A CA 1
ATOM 812 C C . ALA A 1 107 ? -1.088 -0.047 -11.541 1.00 88.19 107 ALA A C 1
ATOM 814 O O . ALA A 1 107 ? -1.713 0.110 -10.487 1.00 88.19 107 ALA A O 1
ATOM 815 N N . VAL A 1 108 ? -0.487 -1.206 -11.827 1.00 89.69 108 VAL A N 1
ATOM 816 C CA . VAL A 1 108 ? -0.453 -2.349 -10.899 1.00 89.69 108 VAL A CA 1
ATOM 817 C C . VAL A 1 108 ? 0.404 -2.023 -9.675 1.00 89.69 108 VAL A C 1
ATOM 819 O O . VAL A 1 108 ? 0.013 -2.339 -8.553 1.00 89.69 108 VAL A O 1
ATOM 822 N N . SER A 1 109 ? 1.521 -1.321 -9.862 1.00 90.31 109 SER A N 1
ATOM 823 C CA . SER A 1 109 ? 2.395 -0.853 -8.779 1.00 90.31 109 SER A CA 1
ATOM 824 C C . SER A 1 109 ? 1.654 0.106 -7.835 1.00 90.31 109 SER A C 1
ATOM 826 O O . SER A 1 109 ? 1.730 -0.039 -6.613 1.00 90.31 109 SER A O 1
ATOM 828 N N . ASN A 1 110 ? 0.840 1.012 -8.388 1.00 92.38 110 ASN A N 1
ATOM 829 C CA . ASN A 1 110 ? -0.061 1.887 -7.631 1.00 92.38 110 ASN A CA 1
ATOM 830 C C . ASN A 1 110 ? -1.061 1.076 -6.787 1.00 92.38 110 ASN A C 1
ATOM 832 O O . ASN A 1 110 ? -1.235 1.330 -5.593 1.00 92.38 110 ASN A O 1
ATOM 836 N N . LEU A 1 111 ? -1.695 0.062 -7.386 1.00 93.44 111 LEU A N 1
ATOM 837 C CA . LEU A 1 111 ? -2.635 -0.819 -6.687 1.00 93.44 111 LEU A CA 1
ATOM 838 C C . LEU A 1 111 ? -1.960 -1.603 -5.551 1.00 93.44 111 LEU A C 1
ATOM 840 O O . LEU A 1 111 ? -2.509 -1.668 -4.451 1.00 93.44 111 LEU A O 1
ATOM 844 N N . ILE A 1 112 ? -0.768 -2.160 -5.788 1.00 92.62 112 ILE A N 1
ATOM 845 C CA . ILE A 1 112 ? 0.008 -2.879 -4.767 1.00 92.62 112 ILE A CA 1
ATOM 846 C C . ILE A 1 112 ? 0.305 -1.956 -3.581 1.00 92.62 112 ILE A C 1
ATOM 848 O O . ILE A 1 112 ? 0.064 -2.344 -2.437 1.00 92.62 112 ILE A O 1
ATOM 852 N N . GLY A 1 113 ? 0.750 -0.721 -3.839 1.00 93.12 113 GLY A N 1
ATOM 853 C CA . GLY A 1 113 ? 0.979 0.283 -2.797 1.00 93.12 113 GLY A CA 1
ATOM 854 C C . GLY A 1 113 ? -0.259 0.527 -1.929 1.00 93.12 113 GLY A C 1
ATOM 855 O O . GLY A 1 113 ? -0.183 0.460 -0.700 1.00 93.12 113 GLY A O 1
ATOM 856 N N . LEU A 1 114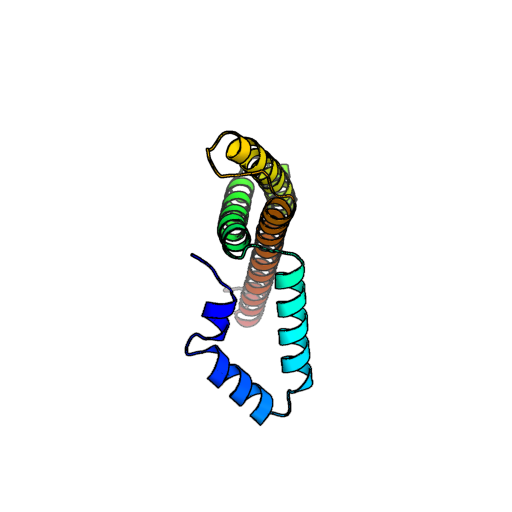 ? -1.424 0.726 -2.555 1.00 95.81 114 LEU A N 1
ATOM 857 C CA . LEU A 1 114 ? -2.694 0.950 -1.850 1.00 95.81 114 LEU A CA 1
ATOM 858 C C . LEU A 1 114 ? -3.115 -0.242 -0.988 1.00 95.81 114 LEU A C 1
ATOM 860 O O . LEU A 1 114 ? -3.542 -0.051 0.153 1.00 95.81 114 LEU A O 1
ATOM 864 N N . VAL A 1 115 ? -3.009 -1.461 -1.520 1.00 95.06 115 VAL A N 1
ATOM 865 C CA . VAL A 1 115 ? -3.386 -2.687 -0.803 1.00 95.06 115 VAL A CA 1
ATOM 866 C C . VAL A 1 115 ? -2.469 -2.907 0.396 1.00 95.06 115 VAL A C 1
ATOM 868 O O . VAL A 1 115 ? -2.959 -3.150 1.500 1.00 95.06 115 VAL A O 1
ATOM 871 N N . LEU A 1 116 ? -1.153 -2.753 0.213 1.00 94.44 116 LEU A N 1
ATOM 872 C CA . LEU A 1 116 ? -0.184 -2.853 1.304 1.00 94.44 116 LEU A CA 1
ATOM 873 C C . LEU A 1 116 ? -0.475 -1.829 2.406 1.00 94.44 116 LEU A C 1
ATOM 875 O O . LEU A 1 116 ? -0.449 -2.184 3.584 1.00 94.44 116 LEU A O 1
ATOM 879 N N . ALA A 1 117 ? -0.833 -0.594 2.044 1.00 95.44 117 ALA A N 1
ATOM 880 C CA . ALA A 1 117 ? -1.217 0.427 3.014 1.00 95.44 117 ALA A CA 1
ATOM 881 C C . ALA A 1 117 ? -2.409 -0.008 3.871 1.00 95.44 117 ALA A C 1
ATOM 883 O O . ALA A 1 117 ? -2.355 0.098 5.097 1.00 95.44 117 ALA A O 1
ATOM 884 N N . GLN A 1 118 ? -3.462 -0.555 3.253 1.00 96.12 118 GLN A N 1
ATOM 885 C CA . GLN A 1 118 ? -4.635 -1.005 4.005 1.00 96.12 118 GLN A CA 1
ATOM 886 C C . GLN A 1 118 ? -4.311 -2.189 4.919 1.00 96.12 118 GLN A C 1
ATOM 888 O O . GLN A 1 118 ? -4.748 -2.200 6.069 1.00 96.12 118 GLN A O 1
ATOM 893 N N . ILE A 1 119 ? -3.515 -3.158 4.451 1.00 94.56 119 ILE A N 1
ATOM 894 C CA . ILE A 1 119 ? -3.071 -4.294 5.273 1.00 94.56 119 ILE A CA 1
ATOM 895 C C . ILE A 1 119 ? -2.306 -3.790 6.502 1.00 94.56 119 ILE A C 1
ATOM 897 O O . ILE A 1 119 ? -2.626 -4.181 7.626 1.00 94.56 119 ILE A O 1
ATOM 901 N N . CYS A 1 120 ? -1.340 -2.886 6.309 1.00 94.44 120 CYS A N 1
ATOM 902 C CA . CYS A 1 120 ? -0.548 -2.316 7.398 1.00 94.44 120 CYS A CA 1
ATOM 903 C C . CYS A 1 120 ? -1.416 -1.566 8.414 1.00 94.44 120 CYS A C 1
ATOM 905 O O . CYS A 1 120 ? -1.266 -1.771 9.619 1.00 94.44 120 CYS A O 1
ATOM 907 N N . VAL A 1 121 ? -2.345 -0.729 7.948 1.00 92.88 121 VAL A N 1
ATOM 908 C CA . VAL A 1 121 ? -3.241 0.037 8.823 1.00 92.88 121 VAL A CA 1
ATOM 909 C C . VAL A 1 121 ? -4.168 -0.883 9.618 1.00 92.88 121 VAL A C 1
ATOM 911 O O . VAL A 1 121 ? -4.299 -0.718 10.831 1.00 92.88 121 VAL A O 1
ATOM 914 N N . ILE A 1 122 ? -4.781 -1.880 8.973 1.00 92.00 122 ILE A N 1
ATOM 915 C CA . ILE A 1 122 ? -5.664 -2.842 9.647 1.00 92.00 122 ILE A CA 1
ATOM 916 C C . ILE A 1 122 ? -4.883 -3.612 10.714 1.00 92.00 122 ILE A C 1
ATOM 918 O O . ILE A 1 122 ? -5.328 -3.696 11.859 1.00 92.00 122 ILE A O 1
ATOM 922 N N . PHE A 1 123 ? -3.701 -4.126 10.368 1.00 93.06 123 PHE A N 1
ATOM 923 C CA . PHE A 1 123 ? -2.856 -4.858 11.307 1.00 93.06 123 PHE A CA 1
ATOM 924 C C . PHE A 1 123 ? -2.455 -3.994 12.509 1.00 93.06 123 PHE A C 1
ATOM 926 O O . PHE A 1 123 ? -2.544 -4.439 13.657 1.00 93.06 123 PHE A O 1
ATOM 933 N N . PHE A 1 124 ? -2.077 -2.739 12.264 1.00 91.94 124 PHE A N 1
ATOM 934 C CA . PHE A 1 124 ? -1.733 -1.781 13.310 1.00 91.94 124 PHE A CA 1
ATOM 935 C C . PHE A 1 124 ? -2.911 -1.521 14.259 1.00 91.94 124 PHE A C 1
ATOM 937 O O . PHE A 1 124 ? -2.758 -1.624 15.477 1.00 91.94 124 PHE A O 1
ATOM 944 N N . VAL A 1 125 ? -4.107 -1.263 13.722 1.00 89.50 125 VAL A N 1
ATOM 945 C CA . VAL A 1 125 ? -5.316 -1.008 14.523 1.00 89.50 125 VAL A CA 1
ATOM 946 C C . VAL A 1 125 ? -5.716 -2.232 15.351 1.00 89.50 125 VAL A C 1
ATOM 948 O O . VAL A 1 125 ? -6.048 -2.089 16.529 1.00 89.50 125 VAL A O 1
ATOM 951 N N . LEU A 1 126 ? -5.674 -3.433 14.767 1.00 91.38 126 LEU A N 1
ATOM 952 C CA . LEU A 1 126 ? -5.986 -4.676 15.480 1.00 91.38 126 LEU A CA 1
ATOM 953 C C . LEU A 1 126 ? -4.986 -4.943 16.610 1.00 91.38 126 LEU A C 1
ATOM 955 O O . LEU A 1 126 ? -5.390 -5.280 17.722 1.00 91.38 126 LEU A O 1
ATOM 959 N N . THR A 1 127 ? -3.696 -4.729 16.349 1.00 92.38 127 THR A N 1
ATOM 960 C CA . THR A 1 127 ? -2.633 -4.903 17.347 1.00 92.38 127 THR A CA 1
ATOM 961 C C . THR A 1 127 ? -2.788 -3.911 18.497 1.00 92.38 127 THR A C 1
ATOM 963 O O . THR A 1 127 ? -2.744 -4.306 19.661 1.00 92.38 127 THR A O 1
ATOM 966 N N . LEU A 1 128 ? -3.043 -2.632 18.198 1.00 91.12 128 LEU A N 1
ATOM 967 C CA . LEU A 1 128 ? -3.292 -1.622 19.227 1.00 91.12 128 LEU A CA 1
ATOM 968 C C . LEU A 1 128 ? -4.514 -1.959 20.081 1.00 91.12 128 LEU A C 1
ATOM 970 O O . LEU A 1 128 ? -4.437 -1.873 21.306 1.00 91.12 128 LEU A O 1
ATOM 974 N N . LYS A 1 129 ? -5.622 -2.384 19.461 1.00 90.44 129 LYS A N 1
ATOM 975 C CA . LYS A 1 129 ? -6.813 -2.830 20.197 1.00 90.44 129 LYS A CA 1
ATOM 976 C C . LYS A 1 129 ? -6.488 -3.992 21.131 1.00 90.44 129 LYS A C 1
ATOM 978 O O . LYS A 1 129 ? -6.816 -3.914 22.309 1.00 90.44 129 LYS A O 1
ATOM 983 N N . ALA A 1 130 ? -5.775 -5.010 20.649 1.00 91.31 130 ALA A N 1
ATOM 984 C CA . ALA A 1 130 ? -5.382 -6.155 21.468 1.00 91.31 130 ALA A CA 1
ATOM 985 C C . ALA A 1 130 ? -4.514 -5.751 22.676 1.00 91.31 130 ALA A C 1
ATOM 987 O O . ALA A 1 130 ? -4.707 -6.267 23.778 1.00 91.31 130 ALA A O 1
ATOM 988 N N . ILE A 1 131 ? -3.585 -4.804 22.496 1.00 92.00 131 ILE A N 1
ATOM 989 C CA . ILE A 1 131 ? -2.739 -4.284 23.582 1.00 92.00 131 ILE A CA 1
ATOM 990 C C . ILE A 1 131 ? -3.574 -3.498 24.605 1.00 92.00 131 ILE A C 1
ATOM 992 O O . ILE A 1 131 ? -3.421 -3.707 25.810 1.00 92.00 131 ILE A O 1
ATOM 996 N N . ILE A 1 132 ? -4.474 -2.623 24.145 1.00 90.38 132 ILE A N 1
ATOM 997 C CA . ILE A 1 132 ? -5.349 -1.820 25.014 1.00 90.38 132 ILE A CA 1
ATOM 998 C C . ILE A 1 132 ? -6.303 -2.721 25.809 1.00 90.38 132 ILE A C 1
ATOM 1000 O O . ILE A 1 132 ? -6.447 -2.548 27.020 1.00 90.38 132 ILE A O 1
ATOM 1004 N N . ASP A 1 133 ? -6.911 -3.713 25.158 1.00 89.88 133 ASP A N 1
ATOM 1005 C CA . ASP A 1 133 ? -7.829 -4.657 25.801 1.00 89.88 133 ASP A CA 1
ATOM 1006 C C . ASP A 1 133 ? -7.106 -5.526 26.835 1.00 89.88 133 ASP A C 1
ATOM 1008 O O . ASP A 1 133 ? -7.645 -5.789 27.914 1.00 89.88 133 ASP A O 1
ATOM 1012 N N . LYS A 1 134 ? -5.858 -5.928 26.552 1.00 88.81 134 LYS A N 1
ATOM 1013 C CA . LYS A 1 134 ? -5.004 -6.617 27.525 1.00 88.81 134 LYS A CA 1
ATOM 1014 C C . LYS A 1 134 ? -4.745 -5.733 28.746 1.00 88.81 134 LYS A C 1
ATOM 1016 O O . LYS A 1 134 ? -4.937 -6.210 29.859 1.00 88.81 134 LYS A O 1
ATOM 1021 N N . LYS A 1 135 ? -4.389 -4.456 28.545 1.00 85.62 135 LYS A N 1
ATOM 1022 C CA . LYS A 1 135 ? -4.143 -3.494 29.634 1.00 85.62 135 LYS A CA 1
ATOM 1023 C C . LYS A 1 135 ? -5.369 -3.337 30.542 1.00 85.62 135 LYS A C 1
ATOM 1025 O O . LYS A 1 135 ? -5.241 -3.473 31.757 1.00 85.62 135 LYS A O 1
ATOM 1030 N N . LYS A 1 136 ? -6.557 -3.152 29.952 1.00 84.19 136 LYS A N 1
ATOM 1031 C CA . LYS A 1 136 ? -7.835 -3.030 30.679 1.00 84.19 136 LYS A CA 1
ATOM 1032 C C . LYS A 1 136 ? -8.157 -4.248 31.550 1.00 84.19 136 LYS A C 1
ATOM 1034 O O . LYS A 1 136 ? -8.739 -4.096 32.616 1.00 84.19 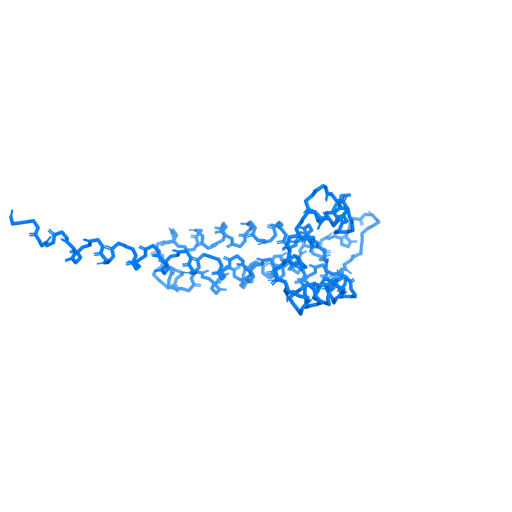136 LYS A O 1
ATOM 1039 N N . ARG A 1 137 ? -7.787 -5.456 31.107 1.00 78.81 137 ARG A N 1
ATOM 1040 C CA . ARG A 1 137 ? -7.977 -6.692 31.887 1.00 78.81 137 ARG A CA 1
ATOM 1041 C C . ARG A 1 137 ? -7.019 -6.801 33.073 1.00 78.81 137 ARG A C 1
ATOM 1043 O O . ARG A 1 137 ? -7.403 -7.374 34.083 1.00 78.81 137 ARG A O 1
ATOM 1050 N N . THR A 1 138 ? -5.796 -6.286 32.953 1.00 77.50 138 THR A N 1
ATOM 1051 C CA . THR A 1 138 ? -4.790 -6.316 34.031 1.00 77.50 138 THR A CA 1
ATOM 1052 C C . THR A 1 138 ? -4.998 -5.260 35.113 1.00 77.50 138 THR A C 1
ATOM 1054 O O . THR A 1 138 ? -4.609 -5.509 36.246 1.00 77.50 138 THR A O 1
ATOM 1057 N N . GLU A 1 139 ? -5.579 -4.102 34.788 1.00 76.19 139 GLU A N 1
ATOM 1058 C CA . GLU A 1 139 ? -5.718 -2.987 35.744 1.00 76.19 139 GLU A CA 1
ATOM 1059 C C . GLU A 1 139 ? -7.035 -3.011 36.545 1.00 76.19 139 GLU A C 1
ATOM 1061 O O . GLU A 1 139 ? -7.145 -2.279 37.521 1.00 76.19 139 GLU A O 1
ATOM 1066 N N . GLY A 1 140 ? -8.004 -3.874 36.197 1.00 60.31 140 GLY A N 1
ATOM 1067 C CA . GLY A 1 140 ? -9.338 -3.881 36.823 1.00 60.31 140 GLY A CA 1
ATOM 1068 C C . GLY A 1 140 ? -10.115 -2.572 36.576 1.00 60.31 140 GLY A C 1
ATOM 1069 O O . GLY A 1 140 ? -9.547 -1.593 36.088 1.00 60.31 140 GLY A O 1
ATOM 1070 N N . PRO A 1 141 ? -11.435 -2.513 36.829 1.00 60.88 141 PRO A N 1
ATOM 1071 C CA . PRO A 1 141 ? -12.096 -1.219 36.936 1.00 60.88 141 PRO A CA 1
ATOM 1072 C C . PRO A 1 141 ? -11.469 -0.469 38.118 1.00 60.88 141 PRO A C 1
ATOM 1074 O O . PRO A 1 141 ? -11.388 -1.015 39.212 1.00 60.88 141 PRO A O 1
ATOM 1077 N N . ALA A 1 142 ? -10.967 0.744 37.881 1.00 62.97 142 ALA A N 1
ATOM 1078 C CA . ALA A 1 142 ? -10.630 1.648 38.970 1.00 62.97 142 ALA A CA 1
ATOM 1079 C C . ALA A 1 142 ? -11.952 2.046 39.636 1.00 62.97 142 ALA A C 1
ATOM 1081 O O . ALA A 1 142 ? -12.768 2.719 38.998 1.00 62.97 142 ALA A O 1
ATOM 1082 N N . ASP A 1 143 ? -12.166 1.520 40.839 1.00 52.09 143 ASP A N 1
ATOM 1083 C CA . ASP A 1 143 ? -13.322 1.786 41.700 1.00 52.09 143 ASP A CA 1
ATOM 1084 C C . ASP A 1 143 ? -13.456 3.280 42.048 1.00 52.09 143 ASP A C 1
ATOM 1086 O O . ASP A 1 143 ? -12.412 3.944 42.270 1.00 52.09 143 ASP A O 1
#